Protein AF-A0A9P7VVS4-F1 (afdb_monomer_lite)

Secondary structure (DSSP, 8-state):
--HHHHHHHHHHHHHTS-TTTHHHHHHHHHHHIIIIIHHHHHHHH--TTTTT-SSTT-SSS--HHHHHHHHHHHHHHHTT-S-HHHHHHHHHHHTSHHHHHHHHHH---TT-

Radius of gyration: 18.13 Å; chains: 1; bounding box: 44×25×45 Å

Foldseek 3Di:
DPLVVLLVVLVVVLVPDPPVCNVVSVVVSVVVCVVRNVVVVVVVLPLVCLQPALESVNDPDHDPVRVVPLVVLLVCVVVVNNPDSSVVSNCSVCPDPVNVVCCVVVDDDPSD

Organism: NCBI:txid856835

Structure (mmCIF, N/CA/C/O backbone):
data_AF-A0A9P7VVS4-F1
#
_entry.id   AF-A0A9P7VVS4-F1
#
loop_
_atom_site.group_PDB
_atom_site.id
_atom_site.type_symbol
_atom_site.label_atom_id
_atom_site.label_alt_id
_atom_site.label_comp_id
_atom_site.label_asym_id
_atom_site.label_entity_id
_atom_site.label_seq_id
_atom_site.pdbx_PDB_ins_code
_atom_site.Cartn_x
_atom_site.Cartn_y
_atom_site.Cartn_z
_atom_site.occupancy
_atom_site.B_iso_or_equiv
_atom_site.auth_seq_id
_atom_site.auth_comp_id
_atom_site.auth_asym_id
_atom_site.auth_atom_id
_atom_site.pdbx_PDB_model_num
ATOM 1 N N . MET A 1 1 ? -2.047 13.246 -8.878 1.00 55.56 1 MET A N 1
ATOM 2 C CA . MET A 1 1 ? -1.936 12.261 -9.981 1.00 55.56 1 MET A CA 1
ATOM 3 C C . MET A 1 1 ? -1.991 10.861 -9.388 1.00 55.56 1 MET A C 1
ATOM 5 O O . MET A 1 1 ? -1.530 10.716 -8.263 1.00 55.56 1 MET A O 1
ATOM 9 N N . PRO A 1 2 ? -2.569 9.849 -10.055 1.00 78.50 2 PRO A N 1
ATOM 10 C CA . PRO A 1 2 ? -2.646 8.495 -9.507 1.00 78.50 2 PRO A CA 1
ATOM 11 C C . PRO A 1 2 ? -1.256 7.830 -9.504 1.00 78.50 2 PRO A C 1
ATOM 13 O O . PRO A 1 2 ? -0.875 7.142 -10.446 1.00 78.50 2 PRO A O 1
ATOM 16 N N . VAL A 1 3 ? -0.488 8.061 -8.434 1.00 81.38 3 VAL A N 1
ATOM 17 C CA . VAL A 1 3 ? 0.918 7.632 -8.268 1.00 81.38 3 VAL A CA 1
ATOM 18 C C . VAL A 1 3 ? 1.092 6.123 -8.485 1.00 81.38 3 VAL A C 1
ATOM 20 O O . VAL A 1 3 ? 2.033 5.691 -9.145 1.00 81.38 3 VAL A O 1
ATOM 23 N N . LEU A 1 4 ? 0.133 5.322 -8.014 1.00 82.69 4 LEU A N 1
ATOM 24 C CA . LEU A 1 4 ? 0.136 3.865 -8.180 1.00 82.69 4 LEU A CA 1
ATOM 25 C C . LEU A 1 4 ? -0.030 3.417 -9.638 1.00 82.69 4 LEU A C 1
ATOM 27 O O . LEU A 1 4 ? 0.567 2.424 -10.042 1.00 82.69 4 LEU A O 1
ATOM 31 N N . VAL A 1 5 ? -0.798 4.155 -10.444 1.00 86.19 5 VAL A N 1
ATOM 32 C CA . VAL A 1 5 ? -0.964 3.846 -11.874 1.00 86.19 5 VAL A CA 1
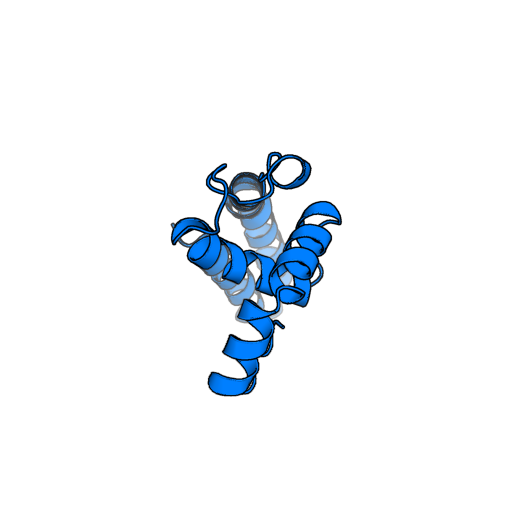ATOM 33 C C . VAL A 1 5 ? 0.349 4.087 -12.617 1.00 86.19 5 VAL A C 1
ATOM 35 O O . VAL A 1 5 ? 0.735 3.282 -13.457 1.00 86.19 5 VAL A O 1
ATOM 38 N N . ILE A 1 6 ? 1.076 5.149 -12.264 1.00 87.06 6 ILE A N 1
ATOM 39 C CA . ILE A 1 6 ? 2.401 5.431 -12.831 1.00 87.06 6 ILE A CA 1
ATOM 40 C C . ILE A 1 6 ? 3.386 4.310 -12.465 1.00 87.06 6 ILE A C 1
ATOM 42 O O . ILE A 1 6 ? 4.077 3.802 -13.346 1.00 87.06 6 ILE A O 1
ATOM 46 N N . GLY A 1 7 ? 3.394 3.864 -11.203 1.00 84.50 7 GLY A N 1
ATOM 47 C CA . GLY A 1 7 ? 4.201 2.715 -10.772 1.00 84.50 7 GLY A CA 1
ATOM 48 C C . GLY A 1 7 ? 3.863 1.421 -11.527 1.00 84.50 7 GLY A C 1
ATOM 49 O O . GLY A 1 7 ? 4.763 0.695 -11.955 1.00 84.50 7 GLY A O 1
ATOM 50 N N . LEU A 1 8 ? 2.575 1.161 -11.782 1.00 87.19 8 LEU A N 1
ATOM 51 C CA . LEU A 1 8 ? 2.143 0.013 -12.583 1.00 87.19 8 LEU A CA 1
ATOM 52 C C . LEU A 1 8 ? 2.658 0.103 -14.026 1.00 87.19 8 LEU A C 1
ATOM 54 O O . LEU A 1 8 ? 3.185 -0.878 -14.547 1.00 87.19 8 LEU A O 1
ATOM 58 N N . ILE A 1 9 ? 2.560 1.277 -14.657 1.00 88.25 9 ILE A N 1
ATOM 59 C CA . ILE A 1 9 ? 3.087 1.502 -16.010 1.00 88.25 9 ILE A CA 1
ATOM 60 C C . ILE A 1 9 ? 4.602 1.255 -16.036 1.00 88.25 9 ILE A C 1
ATOM 62 O O . ILE A 1 9 ? 5.095 0.557 -16.922 1.00 88.25 9 ILE A O 1
ATOM 66 N N . PHE A 1 10 ? 5.341 1.757 -15.043 1.00 88.50 10 PHE A N 1
ATOM 67 C CA . PHE A 1 10 ? 6.790 1.554 -14.945 1.00 88.50 10 PHE A CA 1
ATOM 68 C C . PHE A 1 10 ? 7.178 0.085 -14.758 1.00 88.50 10 PHE A C 1
ATOM 70 O O . PHE A 1 10 ? 8.220 -0.331 -15.257 1.00 88.50 10 PHE A O 1
ATOM 77 N N . SER A 1 11 ? 6.327 -0.716 -14.117 1.00 86.81 11 SER A N 1
ATOM 78 C CA . SER A 1 11 ? 6.504 -2.169 -14.015 1.00 86.81 11 SER A CA 1
ATOM 79 C C . SER A 1 11 ? 6.129 -2.909 -15.306 1.00 86.81 11 SER A C 1
ATOM 81 O O . SER A 1 11 ? 6.754 -3.913 -15.654 1.00 86.81 11 SER A O 1
ATOM 83 N N . PHE A 1 12 ? 5.132 -2.413 -16.040 1.00 90.69 12 PHE A N 1
ATOM 84 C CA . PHE A 1 12 ? 4.612 -3.042 -17.255 1.00 90.69 12 PHE A CA 1
ATOM 85 C C . PHE A 1 12 ? 5.553 -2.889 -18.461 1.00 90.69 12 PHE A C 1
ATOM 87 O O . PHE A 1 12 ? 5.725 -3.832 -19.238 1.00 90.69 12 PHE A O 1
ATOM 94 N N . VAL A 1 13 ? 6.206 -1.734 -18.624 1.00 88.88 13 VAL A N 1
ATOM 95 C CA . VAL A 1 13 ? 7.079 -1.465 -19.787 1.00 88.88 13 VAL A CA 1
ATOM 96 C C . VAL A 1 13 ? 8.287 -2.424 -19.871 1.00 88.88 13 VAL A C 1
ATOM 98 O O . VAL A 1 13 ? 8.505 -3.009 -20.938 1.00 88.88 13 VAL A O 1
ATOM 101 N N . PRO A 1 14 ? 9.048 -2.690 -18.787 1.00 87.12 14 PRO A N 1
ATOM 102 C CA . PRO A 1 14 ? 10.143 -3.659 -18.818 1.00 87.12 14 PRO A CA 1
ATOM 103 C C . PRO A 1 14 ? 9.684 -5.092 -19.117 1.00 87.12 14 PRO A C 1
ATOM 105 O O . PRO A 1 14 ? 10.403 -5.823 -19.794 1.00 87.12 14 PRO A O 1
ATOM 108 N N . GLN A 1 15 ? 8.497 -5.504 -18.654 1.00 88.81 15 GLN A N 1
ATOM 109 C CA . GLN A 1 15 ? 7.972 -6.858 -18.891 1.00 88.81 15 GLN A CA 1
ATOM 110 C C . GLN A 1 15 ? 7.660 -7.111 -20.374 1.00 88.81 15 GLN A C 1
ATOM 112 O O . GLN A 1 15 ? 7.951 -8.191 -20.894 1.00 88.81 15 GLN A O 1
ATOM 117 N N . ASN A 1 16 ? 7.156 -6.092 -21.074 1.00 90.69 16 ASN A N 1
ATOM 118 C CA . ASN A 1 16 ? 6.820 -6.155 -22.501 1.00 90.69 16 ASN A CA 1
ATOM 119 C C . ASN A 1 16 ? 8.005 -5.843 -23.432 1.00 90.69 16 ASN A C 1
ATOM 121 O O . ASN A 1 16 ? 7.863 -5.870 -24.652 1.00 90.69 16 ASN A O 1
ATOM 125 N N . SER A 1 17 ? 9.188 -5.560 -22.882 1.00 89.94 17 SER A N 1
ATOM 126 C CA . SER A 1 17 ? 10.390 -5.297 -23.679 1.00 89.94 17 SER A CA 1
ATOM 127 C C . SER A 1 17 ? 11.016 -6.600 -24.211 1.00 89.94 17 SER A C 1
ATOM 129 O O . SER A 1 17 ? 10.906 -7.639 -23.549 1.00 89.94 17 SER A O 1
ATOM 131 N N . PRO A 1 18 ? 11.724 -6.586 -25.357 1.00 92.00 18 PRO A N 1
ATOM 132 C CA . PRO A 1 18 ? 12.482 -7.742 -25.844 1.00 92.00 18 PRO A CA 1
ATOM 133 C C . PRO A 1 18 ? 13.553 -8.189 -24.843 1.00 92.00 18 PRO A C 1
ATOM 135 O O . PRO A 1 18 ? 14.195 -7.338 -24.229 1.00 92.00 18 PRO A O 1
ATOM 138 N N . TRP A 1 19 ? 13.791 -9.504 -24.716 1.00 92.56 19 TRP A N 1
ATOM 139 C CA . TRP A 1 19 ? 14.713 -10.127 -23.739 1.00 92.56 19 TRP A CA 1
ATOM 140 C C . TRP A 1 19 ? 16.029 -9.358 -23.528 1.00 92.56 19 TRP A C 1
ATOM 142 O O . TRP A 1 19 ? 16.461 -9.180 -22.393 1.00 92.56 19 TRP A O 1
ATOM 152 N N . PHE A 1 20 ? 16.644 -8.878 -24.612 1.00 91.56 20 PHE A N 1
ATOM 153 C CA . PHE A 1 20 ? 17.965 -8.250 -24.589 1.00 91.56 20 PHE A CA 1
ATOM 154 C C . PHE A 1 20 ? 17.930 -6.792 -24.102 1.00 91.56 20 PHE A C 1
ATOM 156 O O . PHE A 1 20 ? 18.894 -6.332 -23.499 1.00 91.56 20 PHE A O 1
ATOM 163 N N . LEU A 1 21 ? 16.807 -6.083 -24.282 1.00 91.94 21 LEU A N 1
ATOM 164 C CA . LEU A 1 21 ? 16.588 -4.735 -23.735 1.00 91.94 21 LEU A CA 1
ATOM 165 C C . LEU A 1 21 ? 16.006 -4.748 -22.317 1.00 91.94 21 LEU A C 1
ATOM 167 O O . LEU A 1 21 ? 16.138 -3.754 -21.600 1.00 91.94 21 LEU A O 1
ATOM 171 N N . ARG A 1 22 ? 15.367 -5.848 -21.894 1.00 90.38 22 ARG A N 1
ATOM 172 C CA . ARG A 1 22 ? 14.748 -5.978 -20.561 1.00 90.38 22 ARG A CA 1
ATOM 173 C C . ARG A 1 22 ? 15.636 -5.512 -19.402 1.00 90.38 22 ARG A C 1
ATOM 175 O O . ARG A 1 22 ? 15.122 -4.745 -18.589 1.00 90.38 22 ARG A O 1
ATOM 182 N N . PRO A 1 23 ? 16.919 -5.915 -19.272 1.00 90.50 23 PRO A N 1
ATOM 183 C CA . PRO A 1 23 ? 17.732 -5.495 -18.128 1.00 90.50 23 PRO A CA 1
ATOM 184 C C . PRO A 1 23 ? 17.977 -3.980 -18.106 1.00 90.50 23 PRO A C 1
ATOM 186 O O . PRO A 1 23 ? 17.903 -3.367 -17.042 1.00 90.50 23 PRO A O 1
ATOM 189 N N . PHE A 1 24 ? 18.187 -3.362 -19.272 1.00 92.31 24 PHE A N 1
ATOM 190 C CA . PHE A 1 24 ? 18.378 -1.916 -19.389 1.00 92.31 24 PHE A CA 1
ATOM 191 C C . PHE A 1 24 ? 17.095 -1.143 -19.055 1.00 92.31 24 PHE A C 1
ATOM 193 O O . PHE A 1 24 ? 17.114 -0.220 -18.240 1.00 92.31 24 PHE A O 1
ATOM 200 N N . MET A 1 25 ? 15.957 -1.570 -19.614 1.00 90.38 25 MET A N 1
ATOM 201 C CA . MET A 1 25 ? 14.653 -0.971 -19.319 1.00 90.38 25 ME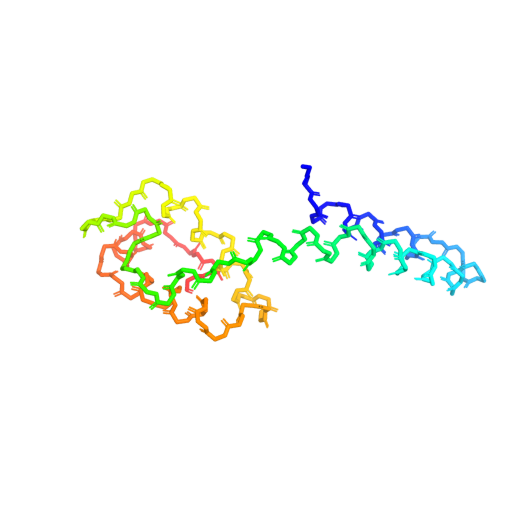T A CA 1
ATOM 202 C C . MET A 1 25 ? 14.303 -1.106 -17.835 1.00 90.38 25 MET A C 1
ATOM 204 O O . MET A 1 25 ? 13.910 -0.132 -17.201 1.00 90.38 25 MET A O 1
ATOM 208 N N . ARG A 1 26 ? 14.520 -2.283 -17.238 1.00 90.81 26 ARG A N 1
ATOM 209 C CA . ARG A 1 26 ? 14.283 -2.507 -15.806 1.00 90.81 26 ARG A CA 1
ATOM 210 C C . ARG A 1 26 ? 15.120 -1.574 -14.931 1.00 90.81 26 ARG A C 1
ATOM 212 O O . ARG A 1 26 ? 14.613 -1.072 -13.933 1.00 90.81 26 ARG A O 1
ATOM 219 N N . PHE A 1 27 ? 16.371 -1.315 -15.311 1.00 91.94 27 PHE A N 1
ATOM 220 C CA . PHE A 1 27 ? 17.221 -0.363 -14.601 1.00 91.94 27 PHE A CA 1
ATOM 221 C C . PHE A 1 27 ? 16.678 1.069 -14.700 1.00 91.94 27 PHE A C 1
ATOM 223 O O . PHE A 1 27 ? 16.486 1.721 -13.676 1.00 91.94 27 PHE A O 1
ATOM 230 N N . MET A 1 28 ? 16.373 1.540 -15.911 1.00 92.25 28 MET A N 1
ATOM 231 C CA . MET A 1 28 ? 15.869 2.898 -16.144 1.00 92.25 28 MET A CA 1
ATOM 232 C C . MET A 1 28 ? 14.537 3.167 -15.438 1.00 92.25 28 MET A C 1
ATOM 234 O O . MET A 1 28 ? 14.413 4.144 -14.698 1.00 92.25 28 MET A O 1
ATOM 238 N N . PHE A 1 29 ? 13.551 2.287 -15.623 1.00 90.62 29 PHE A N 1
ATOM 239 C CA . PHE A 1 29 ? 12.237 2.436 -14.999 1.00 90.62 29 PHE A CA 1
ATOM 240 C C . PHE A 1 29 ? 12.301 2.268 -13.478 1.00 90.62 29 PHE A C 1
ATOM 242 O O . PHE A 1 29 ? 11.625 3.009 -12.771 1.00 90.62 29 PHE A O 1
ATOM 249 N N . GLY A 1 30 ? 13.192 1.412 -12.963 1.00 88.69 30 GLY A N 1
ATOM 250 C CA . GLY A 1 30 ? 13.449 1.320 -11.524 1.00 88.69 30 GLY A CA 1
ATOM 251 C C . GLY A 1 30 ? 14.029 2.609 -10.923 1.00 88.69 30 GLY A C 1
ATOM 252 O O . GLY A 1 30 ? 13.716 2.955 -9.788 1.00 88.69 30 GLY A O 1
ATOM 253 N N . GLN A 1 31 ? 14.843 3.368 -11.667 1.00 90.62 31 GLN A N 1
ATOM 254 C CA . GLN A 1 31 ? 15.333 4.680 -11.212 1.00 90.62 31 GLN A CA 1
ATOM 255 C C . GLN A 1 31 ? 14.233 5.749 -11.230 1.00 90.62 31 GLN A C 1
ATOM 257 O O . GLN A 1 31 ? 14.171 6.586 -10.328 1.00 90.62 31 GLN A O 1
ATOM 262 N N . LEU A 1 32 ? 13.359 5.727 -12.240 1.00 88.50 32 LEU A N 1
ATOM 263 C CA . LEU A 1 32 ? 12.211 6.635 -12.318 1.00 88.50 32 LEU A CA 1
ATOM 264 C C . LEU A 1 32 ? 11.207 6.369 -11.196 1.00 88.50 32 LEU A C 1
ATOM 266 O O . LEU A 1 32 ? 10.721 7.311 -10.573 1.00 88.50 32 LEU A O 1
ATOM 270 N N . GLU A 1 33 ? 10.949 5.100 -10.891 1.00 87.50 33 GLU A N 1
ATOM 271 C CA . GLU A 1 33 ? 10.107 4.692 -9.769 1.00 87.50 33 GLU A CA 1
ATOM 272 C C . GLU A 1 33 ? 10.638 5.253 -8.440 1.00 87.50 33 GLU A C 1
ATOM 274 O O . GLU A 1 33 ? 9.905 5.946 -7.734 1.00 87.50 33 GLU A O 1
ATOM 279 N N . LYS A 1 34 ? 11.939 5.092 -8.165 1.00 87.25 34 LYS A N 1
ATOM 280 C CA . LYS A 1 34 ? 12.593 5.641 -6.962 1.00 87.25 34 LYS A CA 1
ATOM 281 C C . LYS A 1 34 ? 12.531 7.162 -6.849 1.00 87.25 34 LYS A C 1
ATOM 283 O O . LYS A 1 34 ? 12.487 7.704 -5.751 1.00 87.25 34 LYS A O 1
ATOM 288 N N . ARG A 1 35 ? 12.567 7.880 -7.973 1.00 87.25 35 ARG A N 1
ATOM 289 C CA . ARG A 1 35 ? 12.599 9.353 -7.978 1.00 87.25 35 ARG A CA 1
ATOM 290 C C . ARG A 1 35 ? 11.223 10.003 -7.989 1.00 87.25 35 ARG A C 1
ATOM 292 O O . ARG A 1 35 ? 11.107 11.143 -7.555 1.00 87.25 35 ARG A O 1
ATOM 299 N N . ILE A 1 36 ? 10.212 9.320 -8.519 1.00 85.31 36 ILE A N 1
ATOM 300 C CA . ILE A 1 36 ? 8.886 9.902 -8.759 1.00 85.31 36 ILE A CA 1
ATOM 301 C C . ILE A 1 36 ? 7.833 9.224 -7.885 1.00 85.31 36 ILE A C 1
ATOM 303 O O . ILE A 1 36 ? 7.064 9.899 -7.207 1.00 85.31 36 ILE A O 1
ATOM 307 N N . VAL A 1 37 ? 7.795 7.892 -7.893 1.00 84.88 37 VAL A N 1
ATOM 308 C CA . VAL A 1 37 ? 6.724 7.109 -7.267 1.00 84.88 37 VAL A CA 1
ATOM 309 C C . VAL A 1 37 ? 6.969 6.976 -5.769 1.00 84.88 37 VAL A C 1
ATOM 311 O O . VAL A 1 37 ? 6.098 7.341 -4.985 1.00 84.88 37 VAL A O 1
ATOM 314 N N . GLU A 1 38 ? 8.157 6.523 -5.362 1.00 83.50 38 GLU A N 1
ATOM 315 C CA . GLU A 1 38 ? 8.507 6.333 -3.948 1.00 83.50 38 GLU A CA 1
ATOM 316 C C . GLU A 1 38 ? 8.328 7.592 -3.074 1.00 83.50 38 GLU A C 1
ATOM 318 O O . GLU A 1 38 ? 7.685 7.477 -2.028 1.00 83.50 38 GLU A O 1
ATOM 323 N N . PRO A 1 39 ? 8.815 8.797 -3.447 1.00 84.56 39 PRO A N 1
ATOM 324 C CA . PRO A 1 39 ? 8.691 9.970 -2.581 1.00 84.56 39 PRO A CA 1
ATOM 325 C C . PRO A 1 39 ? 7.250 10.470 -2.461 1.00 84.56 39 PRO A C 1
ATOM 327 O O . PRO A 1 39 ? 6.822 10.847 -1.371 1.00 84.56 39 PRO A O 1
ATOM 330 N N . GLU A 1 40 ? 6.478 10.457 -3.548 1.00 83.00 40 GLU A N 1
ATOM 331 C CA . GLU A 1 40 ? 5.066 10.847 -3.501 1.00 83.00 40 GLU A CA 1
ATOM 332 C C . GLU A 1 40 ? 4.243 9.825 -2.715 1.00 83.00 40 GLU A C 1
ATOM 334 O O . GLU A 1 40 ? 3.411 10.185 -1.882 1.00 83.00 40 GLU A O 1
ATOM 339 N N . PHE A 1 41 ? 4.531 8.537 -2.898 1.00 79.75 41 PHE A N 1
ATOM 340 C CA . PHE A 1 41 ? 3.903 7.480 -2.120 1.00 79.75 41 PHE A CA 1
ATOM 341 C C . PHE A 1 41 ? 4.225 7.612 -0.626 1.00 79.75 41 PHE A C 1
ATOM 343 O O . PHE A 1 41 ? 3.318 7.541 0.202 1.00 79.75 41 PHE A O 1
ATOM 350 N N . ALA A 1 42 ? 5.480 7.899 -0.271 1.00 79.19 42 ALA A N 1
ATOM 351 C CA . ALA A 1 42 ? 5.887 8.142 1.108 1.00 79.19 42 ALA A CA 1
ATOM 352 C C . ALA A 1 42 ? 5.134 9.326 1.737 1.00 79.19 42 ALA A C 1
ATOM 354 O O . ALA A 1 42 ? 4.605 9.173 2.837 1.00 79.19 42 ALA A O 1
ATOM 355 N N . LYS A 1 43 ? 4.991 10.455 1.024 1.00 79.56 43 LYS A N 1
ATOM 356 C CA . LYS A 1 43 ? 4.210 11.621 1.486 1.00 79.56 43 LYS A CA 1
ATOM 357 C C . LYS A 1 43 ? 2.749 11.273 1.752 1.00 79.56 43 LYS A C 1
ATOM 359 O O . LYS A 1 43 ? 2.192 11.653 2.777 1.00 79.56 43 LYS A O 1
ATOM 364 N N . HIS A 1 44 ? 2.113 10.525 0.851 1.00 75.00 44 HIS A N 1
ATOM 365 C CA . HIS A 1 44 ? 0.717 10.114 1.030 1.00 75.00 44 HIS A CA 1
ATOM 366 C C . HIS A 1 44 ? 0.536 9.101 2.170 1.00 75.00 44 HIS A C 1
ATOM 368 O O . HIS A 1 44 ? -0.519 9.057 2.803 1.00 75.00 44 HIS A O 1
ATOM 374 N N . LEU A 1 45 ? 1.570 8.308 2.461 1.00 71.19 45 LEU A N 1
ATOM 375 C CA . LEU A 1 45 ? 1.608 7.375 3.584 1.00 71.19 45 LEU A CA 1
ATOM 376 C C . LEU A 1 45 ? 2.035 8.013 4.906 1.00 71.19 45 LEU A C 1
ATOM 378 O O . LEU A 1 45 ? 1.969 7.343 5.949 1.00 71.19 45 LEU A O 1
ATOM 382 N N . GLU A 1 46 ? 2.477 9.265 4.892 1.00 69.69 46 GLU A N 1
ATOM 383 C CA . GLU A 1 46 ? 2.926 9.996 6.066 1.00 69.69 46 GLU A CA 1
ATOM 384 C C . GLU A 1 46 ? 1.725 10.466 6.899 1.00 69.69 46 GLU A C 1
ATOM 386 O O . GLU A 1 46 ? 1.340 11.628 6.968 1.00 69.69 46 GLU A O 1
ATOM 391 N N . LEU A 1 47 ? 1.096 9.502 7.564 1.00 64.94 47 LEU A N 1
ATOM 392 C CA . LEU A 1 47 ? -0.021 9.712 8.476 1.00 64.94 47 LEU A CA 1
ATOM 393 C C . LEU A 1 47 ? 0.474 9.626 9.925 1.00 64.94 47 LEU A C 1
ATOM 395 O O . LEU A 1 47 ? -0.034 8.840 10.726 1.00 64.94 47 LEU A O 1
ATOM 399 N N . GLN A 1 48 ? 1.491 10.428 10.265 1.00 59.97 48 GLN A N 1
ATOM 400 C CA . GLN A 1 48 ? 2.137 10.429 11.591 1.00 59.97 48 GLN A CA 1
ATOM 401 C C . GLN A 1 48 ? 1.157 10.688 12.754 1.00 59.97 48 GLN A C 1
ATOM 403 O O . GLN A 1 48 ? 1.436 10.354 13.905 1.00 59.97 48 GLN A O 1
ATOM 408 N N . HIS A 1 49 ? -0.013 11.261 12.466 1.00 62.75 49 HIS A N 1
ATOM 409 C CA . HIS A 1 49 ? -1.041 11.565 13.456 1.00 62.75 49 HIS A CA 1
ATOM 410 C C . HIS A 1 49 ? -1.895 10.353 13.860 1.00 62.75 49 HIS A C 1
ATOM 412 O O . HIS A 1 49 ? -2.482 10.394 14.937 1.00 62.75 49 HIS A O 1
ATOM 418 N N . LEU A 1 50 ? -1.938 9.258 13.085 1.00 61.75 50 LEU A N 1
ATOM 419 C CA . LEU A 1 50 ? -2.835 8.114 13.349 1.00 61.75 50 LEU A CA 1
ATOM 420 C C . LEU A 1 50 ? -2.653 7.480 14.734 1.00 61.75 50 LEU A C 1
ATOM 422 O O . LEU A 1 50 ? -3.622 7.009 15.322 1.00 61.75 50 LEU A O 1
ATOM 426 N N . SER A 1 51 ? -1.439 7.500 15.289 1.00 57.59 51 SER A N 1
ATOM 427 C CA . SER A 1 51 ? -1.176 6.958 16.628 1.00 57.59 51 SER A CA 1
ATOM 428 C C . SER A 1 51 ? -1.814 7.785 17.754 1.00 57.59 51 SER A C 1
ATOM 430 O O . SER A 1 51 ? -2.004 7.269 18.851 1.00 57.59 51 SER A O 1
ATOM 432 N N . LYS A 1 52 ? -2.118 9.069 17.511 1.00 57.66 52 LYS A N 1
ATOM 433 C CA . LYS A 1 52 ? -2.571 10.028 18.535 1.00 57.66 52 LYS A CA 1
ATOM 434 C C . LYS A 1 52 ? -4.076 10.303 18.506 1.00 57.66 52 LYS A C 1
ATOM 436 O O . LYS A 1 52 ? -4.602 10.826 19.483 1.00 57.66 52 LYS A O 1
ATOM 441 N N . VAL A 1 53 ? -4.777 9.967 17.421 1.00 61.94 53 VAL A N 1
ATOM 442 C CA . VAL A 1 53 ? -6.195 10.321 17.232 1.00 61.94 53 VAL A CA 1
ATOM 443 C C . VAL A 1 53 ? -7.102 9.091 17.164 1.00 61.94 53 VAL A C 1
ATOM 445 O O . VAL A 1 53 ? -6.789 8.105 16.506 1.00 61.94 53 VAL A O 1
ATOM 448 N N . LYS A 1 54 ? -8.270 9.164 17.823 1.00 59.12 54 LYS A N 1
ATOM 449 C CA . LYS A 1 54 ? -9.319 8.120 17.768 1.00 59.12 54 LYS A CA 1
ATOM 450 C C . LYS A 1 54 ? -10.039 8.060 16.410 1.00 59.12 54 LYS A C 1
ATOM 452 O O . LYS A 1 54 ? -10.518 6.993 16.020 1.00 59.12 54 LYS A O 1
ATOM 457 N N . CYS A 1 55 ? -10.098 9.193 15.712 1.00 59.59 55 CYS A N 1
ATOM 458 C CA . CYS A 1 55 ? -10.665 9.374 14.376 1.00 59.59 55 CYS A CA 1
ATOM 459 C C . CYS A 1 55 ? -9.734 10.309 13.592 1.00 59.59 55 CYS A C 1
ATOM 461 O O . CYS A 1 55 ? -9.215 11.271 14.154 1.00 59.59 55 CYS A O 1
ATOM 463 N N . ILE A 1 56 ? -9.533 10.058 12.305 1.00 60.50 56 ILE A N 1
ATOM 464 C CA . ILE A 1 56 ? -8.658 10.815 11.406 1.00 60.50 56 ILE A CA 1
ATOM 465 C C . ILE A 1 56 ? -9.091 12.285 11.296 1.00 60.50 56 ILE A C 1
ATOM 467 O O . ILE A 1 56 ? -8.248 13.149 11.074 1.00 60.50 56 ILE A O 1
ATOM 471 N N . ALA A 1 57 ? -10.374 12.591 11.506 1.00 61.00 57 ALA A N 1
ATOM 472 C CA . ALA A 1 57 ? -10.876 13.967 11.576 1.00 61.00 57 ALA A CA 1
ATOM 473 C C . ALA A 1 57 ? -10.758 14.631 12.964 1.00 61.00 57 ALA A C 1
ATOM 475 O O . ALA A 1 57 ?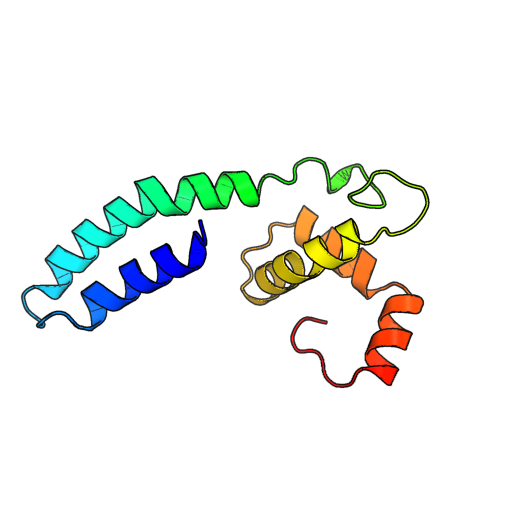 -11.199 15.762 13.135 1.00 61.00 57 ALA A O 1
ATOM 476 N N . GLY A 1 58 ? -10.206 13.950 13.975 1.00 56.97 58 GLY A N 1
ATOM 477 C CA . GLY A 1 58 ? -10.002 14.515 15.317 1.00 56.97 58 GLY A CA 1
ATOM 478 C C . GLY A 1 58 ? -11.265 14.695 16.170 1.00 56.97 58 GLY A C 1
ATOM 479 O O . GLY A 1 58 ? -11.163 15.163 17.300 1.00 56.97 58 GLY A O 1
ATOM 480 N N . GLY A 1 59 ? -12.442 14.309 15.668 1.00 60.91 59 GLY A N 1
ATOM 481 C CA . GLY A 1 59 ? -13.717 14.382 16.390 1.00 60.91 59 GLY A CA 1
ATOM 482 C C . GLY A 1 59 ? -14.010 13.182 17.305 1.00 60.91 59 GLY A C 1
ATOM 483 O O . GLY A 1 59 ? -13.303 12.174 17.304 1.00 60.91 59 GLY A O 1
ATOM 484 N N . ILE A 1 60 ? -15.106 13.286 18.069 1.00 63.12 60 ILE A N 1
ATOM 485 C CA . ILE A 1 60 ? -15.602 12.242 18.993 1.00 63.12 60 ILE A CA 1
ATOM 486 C C . ILE A 1 60 ? -16.141 11.014 18.231 1.00 63.12 60 ILE A C 1
ATOM 488 O O . ILE A 1 60 ? -16.078 9.895 18.740 1.00 63.12 60 ILE A O 1
ATOM 492 N N . GLY A 1 61 ? -16.635 11.206 17.003 1.00 66.12 61 GLY A N 1
ATOM 493 C CA . GLY A 1 61 ? -17.189 10.154 16.148 1.00 66.12 61 GLY A CA 1
ATOM 494 C C . GLY A 1 61 ? -16.461 10.010 14.804 1.00 66.12 61 GLY A C 1
ATOM 495 O O . GLY A 1 61 ? -15.706 10.907 14.422 1.00 66.12 61 GLY A O 1
ATOM 496 N N . PRO A 1 62 ? -16.660 8.883 14.093 1.00 68.31 62 PRO A N 1
ATOM 497 C CA . PRO A 1 62 ? -16.153 8.704 12.737 1.00 68.31 62 PRO A CA 1
ATOM 498 C C . PRO A 1 62 ? -16.842 9.674 11.773 1.00 68.31 62 PRO A C 1
ATOM 500 O O . PRO A 1 62 ? -18.053 9.874 11.831 1.00 68.31 62 PRO A O 1
ATOM 503 N N . THR A 1 63 ? -16.062 10.249 10.869 1.00 73.69 63 THR A N 1
ATOM 504 C CA . THR A 1 63 ? -16.531 11.163 9.821 1.00 73.69 63 THR A CA 1
ATOM 505 C C . THR A 1 63 ? -16.442 10.509 8.445 1.00 73.69 63 THR A C 1
ATOM 507 O O . THR A 1 63 ? -15.773 9.493 8.270 1.00 73.69 63 THR A O 1
ATOM 510 N N . SER A 1 64 ? -17.068 11.108 7.430 1.00 73.00 64 SER A N 1
ATOM 511 C CA . SER A 1 64 ? -16.931 10.671 6.029 1.00 73.00 64 SER A CA 1
ATOM 512 C C . SER A 1 64 ? -15.467 10.582 5.574 1.00 73.00 64 SER A C 1
ATOM 514 O O . SER A 1 64 ? -15.105 9.684 4.816 1.00 73.00 64 SER A O 1
ATOM 516 N N . ALA A 1 65 ? -14.599 11.452 6.097 1.00 74.62 65 ALA A N 1
ATOM 517 C CA . ALA A 1 65 ? -13.167 11.420 5.820 1.00 74.62 65 ALA A CA 1
ATOM 518 C C . ALA A 1 65 ? -12.473 10.155 6.360 1.00 74.62 65 ALA A C 1
ATOM 520 O O . ALA A 1 65 ? -11.514 9.686 5.747 1.00 74.62 65 ALA A O 1
ATOM 521 N N . ASP A 1 66 ? -12.952 9.584 7.470 1.00 75.06 66 ASP A N 1
ATOM 522 C CA . ASP A 1 66 ? -12.440 8.317 8.005 1.00 75.06 66 ASP A CA 1
ATOM 523 C C . ASP A 1 66 ? -12.752 7.149 7.064 1.00 75.06 66 ASP A C 1
ATOM 525 O O . ASP A 1 66 ? -11.885 6.319 6.802 1.00 75.06 66 ASP A O 1
ATOM 529 N N . PHE A 1 67 ? -13.959 7.124 6.492 1.00 75.75 67 PHE A N 1
ATOM 530 C CA . PHE A 1 67 ? -14.382 6.079 5.555 1.00 75.75 67 PHE A CA 1
ATOM 531 C C . PHE A 1 67 ? -13.639 6.138 4.212 1.00 75.75 67 PHE A C 1
ATOM 533 O O . PHE A 1 67 ? -13.313 5.103 3.642 1.00 75.75 67 PHE A O 1
ATOM 540 N N . ILE A 1 68 ? -13.304 7.333 3.716 1.00 77.25 68 ILE A N 1
ATOM 541 C CA . ILE A 1 68 ? -12.501 7.467 2.487 1.00 77.25 68 ILE A CA 1
ATOM 542 C C . ILE A 1 68 ? -11.048 7.030 2.732 1.00 77.25 68 ILE A C 1
ATOM 544 O O . ILE A 1 68 ? -10.402 6.475 1.844 1.00 77.25 68 ILE A O 1
ATOM 548 N N . LYS A 1 69 ? -10.520 7.266 3.938 1.00 75.75 69 LYS A N 1
ATOM 549 C CA . LYS A 1 69 ? -9.125 6.958 4.278 1.00 75.75 69 LYS A CA 1
ATOM 550 C C . LYS A 1 69 ? -8.899 5.524 4.758 1.00 75.75 69 LYS A C 1
ATOM 552 O O . LYS A 1 69 ? -7.778 5.041 4.621 1.00 75.75 69 LYS A O 1
ATOM 557 N N . ILE A 1 70 ? -9.908 4.840 5.303 1.00 82.44 70 ILE A N 1
ATOM 558 C CA . ILE A 1 70 ? -9.747 3.459 5.784 1.00 82.44 70 ILE A CA 1
ATOM 559 C C . ILE A 1 70 ? -9.499 2.481 4.632 1.00 82.44 70 ILE A C 1
ATOM 561 O O . ILE A 1 70 ? -8.596 1.661 4.734 1.00 82.44 70 ILE A O 1
ATOM 565 N N . PHE A 1 71 ? -10.201 2.635 3.508 1.00 83.19 71 PHE A N 1
ATOM 566 C CA . PHE A 1 71 ? -10.082 1.739 2.355 1.00 83.19 71 PHE A CA 1
ATOM 567 C C . PHE A 1 71 ? -8.636 1.573 1.837 1.00 83.19 71 PHE A C 1
ATOM 569 O O . PHE A 1 71 ? -8.139 0.447 1.775 1.00 83.19 71 PHE A O 1
ATOM 576 N N . PRO A 1 72 ? -7.887 2.652 1.521 1.00 82.50 72 PRO A N 1
ATOM 577 C CA . PRO A 1 72 ? -6.496 2.498 1.104 1.00 82.50 72 PRO A CA 1
ATOM 578 C C . PRO A 1 72 ? -5.599 1.938 2.220 1.00 82.50 72 PRO A C 1
ATOM 580 O O . PRO A 1 72 ? -4.639 1.237 1.917 1.00 82.50 72 PRO A O 1
ATOM 583 N N . LEU A 1 73 ? -5.893 2.198 3.501 1.00 84.75 73 LEU A N 1
ATOM 584 C CA . LEU A 1 73 ? -5.139 1.615 4.619 1.00 84.75 73 LEU A CA 1
ATOM 585 C C . LEU A 1 73 ? -5.347 0.102 4.731 1.00 84.75 73 LEU A C 1
ATOM 587 O O . LEU A 1 73 ? -4.376 -0.622 4.934 1.00 84.75 73 LEU A O 1
ATOM 591 N N . GLU A 1 74 ? -6.577 -0.374 4.557 1.00 86.56 74 GLU A N 1
ATOM 592 C CA . GLU A 1 74 ? -6.907 -1.801 4.522 1.00 86.56 74 GLU A CA 1
ATOM 593 C C . GLU A 1 74 ? -6.194 -2.507 3.361 1.00 86.56 74 GLU A C 1
ATOM 595 O O . GLU A 1 74 ? -5.569 -3.550 3.560 1.00 86.56 74 GLU A O 1
ATOM 600 N N . GLY A 1 75 ? -6.162 -1.883 2.178 1.00 86.12 75 GLY A N 1
ATOM 601 C CA . GLY A 1 75 ? -5.384 -2.380 1.041 1.00 86.12 75 GLY A CA 1
ATOM 602 C C . GLY A 1 75 ? -3.887 -2.512 1.351 1.00 86.12 75 GLY A C 1
ATOM 603 O O . GLY A 1 75 ? -3.277 -3.531 1.034 1.00 86.12 75 GLY A O 1
ATOM 604 N N . LEU A 1 76 ? -3.293 -1.525 2.033 1.00 84.38 76 LEU A N 1
ATOM 605 C CA . LEU A 1 76 ? -1.882 -1.562 2.451 1.00 84.38 76 LEU A CA 1
ATOM 606 C C . LEU A 1 76 ? -1.598 -2.646 3.499 1.00 84.38 76 LEU A C 1
ATOM 608 O O . LEU A 1 76 ? -0.513 -3.231 3.500 1.00 84.38 76 LEU A O 1
ATOM 612 N N . VAL A 1 77 ? -2.549 -2.915 4.400 1.00 86.62 77 VAL A N 1
ATOM 613 C CA . VAL A 1 77 ? -2.455 -4.029 5.357 1.00 86.62 77 VAL A CA 1
ATOM 614 C C . VAL A 1 77 ? -2.487 -5.358 4.610 1.00 86.62 77 VAL A C 1
ATOM 616 O O . VAL A 1 77 ? -1.645 -6.217 4.872 1.00 86.62 77 VAL A O 1
ATOM 619 N N . HIS A 1 78 ? -3.379 -5.496 3.628 1.00 85.88 78 HIS A N 1
ATOM 620 C CA . HIS A 1 78 ? -3.513 -6.707 2.822 1.00 85.88 78 HIS A CA 1
ATOM 621 C C . HIS A 1 78 ? -2.225 -7.045 2.051 1.00 85.88 78 HIS A C 1
ATOM 623 O O . HIS A 1 78 ? -1.768 -8.187 2.078 1.00 85.88 78 HIS A O 1
ATOM 629 N N . ILE A 1 79 ? -1.564 -6.047 1.449 1.00 83.31 79 ILE A N 1
ATOM 630 C CA . ILE A 1 79 ? -0.265 -6.235 0.770 1.00 83.31 79 ILE A CA 1
ATOM 631 C C . ILE A 1 79 ? 0.948 -6.189 1.720 1.00 83.31 79 ILE A C 1
ATOM 633 O O . ILE A 1 79 ? 2.088 -6.183 1.260 1.00 83.31 79 ILE A O 1
ATOM 637 N N . LYS A 1 80 ? 0.725 -6.162 3.043 1.00 81.75 80 LYS A N 1
ATOM 638 C CA . LYS A 1 80 ? 1.756 -6.167 4.101 1.00 81.75 80 LYS A CA 1
ATOM 639 C C . LYS A 1 80 ? 2.758 -5.004 4.042 1.00 81.75 80 LYS A C 1
ATOM 641 O O . LYS A 1 80 ? 3.880 -5.125 4.528 1.00 81.75 80 LYS A O 1
ATOM 646 N N . THR A 1 81 ? 2.354 -3.859 3.496 1.00 81.06 81 THR A N 1
ATOM 647 C CA . THR A 1 81 ? 3.166 -2.627 3.460 1.00 81.06 81 THR A CA 1
ATOM 648 C C . THR A 1 81 ? 2.711 -1.585 4.487 1.00 81.06 81 THR A C 1
ATOM 650 O O . THR A 1 81 ? 3.412 -0.602 4.743 1.00 81.06 81 THR A O 1
ATOM 653 N N . ALA A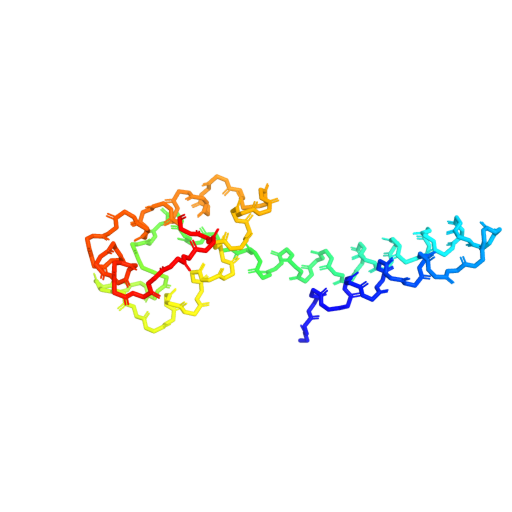 1 82 ? 1.561 -1.795 5.136 1.00 75.31 82 ALA A N 1
ATOM 654 C CA . ALA A 1 82 ? 1.123 -0.984 6.264 1.00 75.31 82 ALA A CA 1
ATOM 655 C C . ALA A 1 82 ? 1.995 -1.262 7.500 1.00 75.31 82 ALA A C 1
ATOM 657 O O . ALA A 1 82 ? 1.839 -2.275 8.177 1.00 75.31 82 ALA A O 1
ATOM 658 N N . GLY A 1 83 ? 2.907 -0.340 7.823 1.00 80.38 83 GLY A N 1
ATOM 659 C CA . GLY A 1 83 ? 3.664 -0.384 9.080 1.00 80.38 83 GLY A CA 1
ATOM 660 C C . GLY A 1 83 ? 2.766 -0.490 10.329 1.00 80.38 83 GLY A C 1
ATOM 661 O O . GLY A 1 83 ? 1.566 -0.209 10.280 1.00 80.38 83 GLY A O 1
ATOM 662 N N . LYS A 1 84 ? 3.364 -0.851 11.474 1.00 80.50 84 LYS A N 1
ATOM 663 C CA . LYS A 1 84 ? 2.668 -1.252 12.716 1.00 80.50 84 LYS A CA 1
ATOM 664 C C . LYS A 1 84 ? 1.492 -0.348 13.124 1.00 80.50 84 LYS A C 1
ATOM 666 O O . LYS A 1 84 ? 0.378 -0.839 13.271 1.00 80.50 84 LYS A O 1
ATOM 671 N N . SER A 1 85 ? 1.695 0.967 13.219 1.00 79.88 85 SER A N 1
ATOM 672 C CA . SER A 1 85 ? 0.653 1.906 13.672 1.00 79.88 85 SER A CA 1
ATOM 673 C C . SER A 1 85 ? -0.579 1.955 12.760 1.00 79.88 85 SER A C 1
ATOM 675 O O . SER A 1 85 ? -1.693 2.171 13.228 1.00 79.88 85 SER A O 1
ATOM 677 N N . LYS A 1 86 ? -0.390 1.759 11.448 1.00 81.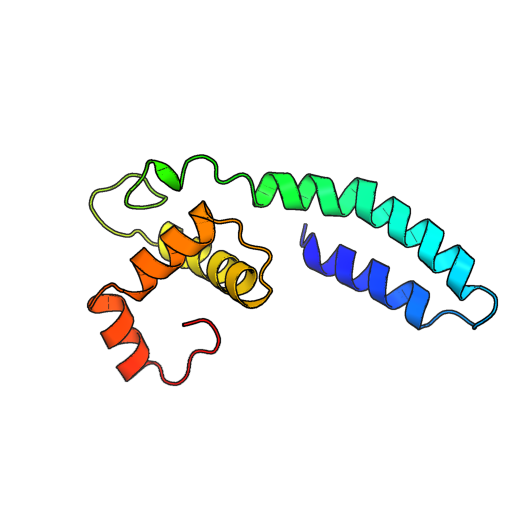75 86 LYS A N 1
ATOM 678 C CA . LYS A 1 86 ? -1.485 1.753 10.466 1.00 81.75 86 LYS A CA 1
ATOM 679 C C . LYS A 1 86 ? -2.292 0.465 10.569 1.00 81.75 86 LYS A C 1
ATOM 681 O O . LYS A 1 86 ? -3.515 0.521 10.568 1.00 81.75 86 LYS A O 1
ATOM 686 N N . SER A 1 87 ? -1.603 -0.665 10.728 1.00 83.56 87 SER A N 1
ATOM 687 C CA . SER A 1 87 ? -2.241 -1.963 10.958 1.00 83.56 87 SER A CA 1
ATOM 688 C C . SER A 1 87 ? -3.074 -1.960 12.245 1.00 83.56 87 SER A C 1
ATOM 690 O O . SER A 1 87 ? -4.248 -2.321 12.226 1.00 83.56 87 SER A O 1
ATOM 692 N N . GLU A 1 88 ? -2.529 -1.427 13.343 1.00 84.25 88 GLU A N 1
ATOM 693 C CA . GLU A 1 88 ? -3.267 -1.283 14.605 1.00 84.25 88 GLU A CA 1
ATOM 694 C C . GLU A 1 88 ? -4.495 -0.367 14.476 1.00 84.25 88 GLU A C 1
ATOM 696 O O . GLU A 1 88 ? -5.533 -0.628 15.085 1.00 84.25 88 GLU A O 1
ATOM 701 N N . TYR A 1 89 ? -4.402 0.711 13.691 1.00 82.00 89 TYR A N 1
ATOM 702 C CA . TYR A 1 89 ? -5.544 1.584 13.422 1.00 82.00 89 TYR A CA 1
ATOM 703 C C . TYR A 1 89 ? -6.642 0.855 12.633 1.00 82.00 89 TYR A C 1
ATOM 705 O O . TYR A 1 89 ? -7.807 0.919 13.025 1.00 82.00 89 TYR A O 1
ATOM 713 N N . VAL A 1 90 ? -6.277 0.120 11.577 1.00 86.56 90 VAL A N 1
ATOM 714 C CA . VAL A 1 90 ? -7.222 -0.680 10.781 1.00 86.56 90 VAL A CA 1
ATOM 715 C C . VAL A 1 90 ? -7.932 -1.711 11.656 1.00 86.56 90 VAL A C 1
ATOM 717 O O . VAL A 1 90 ? -9.161 -1.737 11.689 1.00 86.56 90 VAL A O 1
ATOM 720 N N . GLN A 1 91 ? -7.187 -2.459 12.474 1.00 86.12 91 GLN A N 1
ATOM 721 C CA . GLN A 1 91 ? -7.765 -3.424 13.415 1.00 86.12 91 GLN A CA 1
ATOM 722 C C . GLN A 1 91 ? -8.745 -2.766 14.396 1.00 86.12 91 GLN A C 1
ATOM 724 O O . GLN A 1 91 ? -9.825 -3.295 14.651 1.00 86.12 91 GLN A O 1
ATOM 729 N N . LYS A 1 92 ? -8.416 -1.578 14.924 1.00 84.19 92 LYS A N 1
ATOM 730 C CA . LYS A 1 92 ? -9.323 -0.818 15.803 1.00 84.19 92 LYS A CA 1
ATOM 731 C C . LYS A 1 92 ? -10.609 -0.390 15.100 1.00 84.19 92 LYS A C 1
ATOM 733 O O . LYS A 1 92 ? -11.641 -0.282 15.763 1.00 84.19 92 LYS A O 1
ATOM 738 N N . VAL A 1 93 ? -10.564 -0.094 13.801 1.00 83.81 93 VAL A N 1
ATOM 739 C CA . VAL A 1 93 ? -11.753 0.271 13.018 1.00 83.81 93 VAL A CA 1
ATOM 740 C C . VAL A 1 93 ? -12.596 -0.967 12.713 1.00 83.81 93 VAL A C 1
ATOM 742 O O . VAL A 1 93 ? -13.796 -0.950 12.990 1.00 83.81 93 VAL A O 1
ATOM 745 N N . GLN A 1 94 ? -11.968 -2.052 12.259 1.00 86.25 94 GLN A N 1
ATOM 746 C CA . GLN A 1 94 ? -12.629 -3.320 11.929 1.00 86.25 94 GLN A CA 1
ATOM 747 C C . GLN A 1 94 ? -13.242 -4.010 13.159 1.00 86.25 94 GLN A C 1
ATOM 749 O O . GLN A 1 94 ? -14.302 -4.630 13.079 1.00 86.25 94 GLN A O 1
ATOM 754 N N . ALA A 1 95 ? -12.649 -3.832 14.344 1.00 86.69 95 ALA A N 1
ATOM 755 C CA . ALA A 1 95 ? -13.183 -4.366 15.596 1.00 86.69 95 ALA A CA 1
ATOM 756 C C . ALA A 1 95 ? -14.496 -3.700 16.056 1.00 86.69 95 ALA A C 1
ATOM 758 O O . ALA A 1 95 ? -15.163 -4.223 16.954 1.00 86.69 95 ALA A O 1
ATOM 759 N N . ARG A 1 96 ? -14.892 -2.554 15.481 1.00 85.00 96 ARG A N 1
ATOM 760 C CA . ARG A 1 96 ? -16.085 -1.814 15.920 1.00 85.00 96 ARG A CA 1
ATOM 761 C C . ARG A 1 96 ? -17.358 -2.629 15.648 1.00 85.00 96 ARG A C 1
ATOM 763 O O . ARG A 1 96 ? -17.553 -3.085 14.523 1.00 85.00 96 ARG A O 1
ATOM 770 N N . PRO A 1 97 ? -18.307 -2.712 16.602 1.00 86.44 97 PRO A N 1
ATOM 771 C CA . PRO A 1 97 ? -19.576 -3.416 16.388 1.00 86.44 97 PRO A CA 1
ATOM 772 C C . PRO A 1 97 ? -20.363 -2.901 15.177 1.00 86.44 97 PRO A C 1
ATOM 774 O O . PRO A 1 97 ? -21.017 -3.670 14.483 1.00 86.44 97 PRO A O 1
ATOM 777 N N . ALA A 1 98 ? -20.286 -1.595 14.901 1.00 84.94 98 ALA A N 1
ATOM 778 C CA . ALA A 1 98 ? -20.920 -1.000 13.729 1.00 84.94 98 ALA A CA 1
ATOM 779 C C . ALA A 1 98 ? -20.297 -1.479 12.407 1.00 84.94 98 ALA A C 1
ATOM 781 O O . ALA A 1 98 ? -21.029 -1.659 11.441 1.00 84.94 98 ALA A O 1
ATOM 782 N N . TYR A 1 99 ? -18.981 -1.717 12.381 1.00 83.75 99 TYR A N 1
ATOM 783 C CA . TYR A 1 99 ? -18.277 -2.234 11.208 1.00 83.75 99 TYR A CA 1
ATOM 784 C C . TYR A 1 99 ? -18.654 -3.698 10.957 1.00 83.75 99 TYR A C 1
ATOM 786 O O . TYR A 1 99 ? -19.050 -4.046 9.853 1.00 83.75 99 TYR A O 1
ATOM 794 N N . LYS A 1 100 ? -18.669 -4.531 12.006 1.00 85.94 100 LYS A N 1
ATOM 795 C CA . LYS A 1 100 ? -19.107 -5.936 11.909 1.00 85.94 100 LYS A CA 1
ATOM 796 C C . LYS A 1 100 ? -20.540 -6.075 11.388 1.00 85.94 100 LYS A C 1
ATOM 798 O O . LYS A 1 100 ? -20.775 -6.817 10.446 1.00 85.94 100 LYS A O 1
ATOM 803 N N . ARG A 1 101 ? -21.477 -5.276 11.914 1.00 88.25 101 ARG A N 1
ATOM 804 C CA . ARG A 1 101 ? -22.859 -5.235 11.397 1.00 88.25 101 ARG A CA 1
ATOM 805 C C . ARG A 1 101 ? -22.945 -4.768 9.943 1.00 88.25 101 ARG A C 1
ATOM 807 O O . ARG A 1 101 ? -23.868 -5.156 9.234 1.00 88.25 101 ARG A O 1
ATOM 814 N N . ALA A 1 102 ? -22.039 -3.888 9.515 1.00 85.56 102 ALA A N 1
ATOM 815 C CA . ALA A 1 102 ? -21.982 -3.445 8.127 1.00 85.56 102 ALA A CA 1
ATOM 816 C C . ALA A 1 102 ? -21.485 -4.569 7.208 1.00 85.56 102 ALA A C 1
ATOM 818 O O . ALA A 1 102 ? -22.075 -4.756 6.151 1.00 85.56 102 ALA A O 1
ATOM 819 N N . LEU A 1 103 ? -20.490 -5.356 7.632 1.00 86.56 103 LEU A N 1
ATOM 820 C CA . LEU A 1 103 ? -20.029 -6.542 6.900 1.00 86.56 103 LEU A CA 1
ATOM 821 C C . LEU A 1 103 ? -21.121 -7.609 6.782 1.00 86.56 103 LEU A C 1
ATOM 823 O O . LEU A 1 103 ? -21.384 -8.092 5.689 1.00 86.56 103 LEU A O 1
ATOM 827 N N . GLU A 1 104 ? -21.822 -7.911 7.879 1.00 86.88 104 GLU A N 1
ATOM 828 C CA . GLU A 1 104 ? -22.930 -8.883 7.888 1.00 86.88 104 GLU A CA 1
ATOM 829 C C . GLU A 1 104 ? -24.025 -8.538 6.864 1.00 86.88 104 GLU A C 1
ATOM 831 O O . GLU A 1 104 ? -24.651 -9.429 6.297 1.00 86.88 104 GLU A O 1
ATOM 836 N N . ARG A 1 105 ? -24.261 -7.243 6.617 1.00 88.25 105 ARG A N 1
ATOM 837 C CA . ARG A 1 105 ? -25.229 -6.763 5.617 1.00 88.25 105 ARG A CA 1
ATOM 838 C C . ARG A 1 105 ? -24.630 -6.577 4.223 1.00 88.25 105 ARG A C 1
ATOM 840 O O . ARG A 1 105 ? -25.367 -6.649 3.246 1.00 88.25 105 ARG A O 1
ATOM 847 N N . GLY A 1 106 ? -23.340 -6.256 4.144 1.00 81.50 106 GLY A N 1
ATOM 848 C CA . GLY A 1 106 ? -22.628 -5.899 2.916 1.00 81.50 106 GLY A CA 1
ATOM 849 C C . GLY A 1 106 ? -22.044 -7.088 2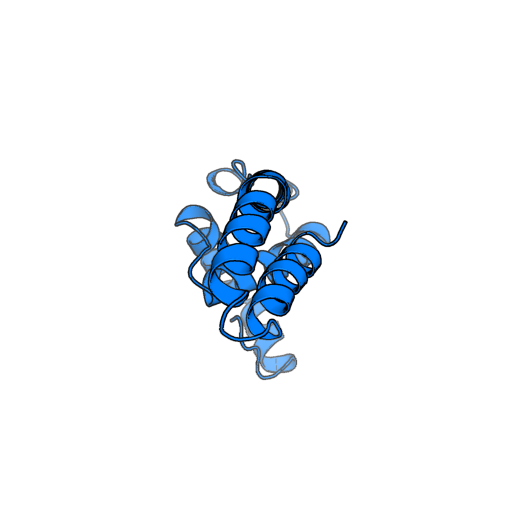.154 1.00 81.50 106 GLY A C 1
ATOM 850 O O . GLY A 1 106 ? -21.752 -6.942 0.971 1.00 81.50 106 GLY A O 1
ATOM 851 N N . GLY A 1 107 ? -21.921 -8.252 2.798 1.00 78.06 107 GLY A N 1
ATOM 852 C CA . GLY A 1 107 ? -21.361 -9.463 2.199 1.00 78.06 107 GLY A CA 1
ATOM 853 C C . GLY A 1 107 ? -19.836 -9.538 2.297 1.00 78.06 107 GLY A C 1
ATOM 854 O O . GLY A 1 107 ? -19.209 -8.805 3.064 1.00 78.06 107 GLY A O 1
ATOM 855 N N . ASP A 1 108 ? -19.249 -10.457 1.527 1.00 79.06 108 ASP A N 1
ATOM 856 C CA . ASP A 1 108 ? -17.817 -10.758 1.586 1.00 79.06 108 ASP A CA 1
ATOM 857 C C . ASP A 1 108 ? -16.959 -9.545 1.213 1.00 79.06 108 ASP A C 1
ATOM 859 O O . ASP A 1 108 ? -17.053 -8.987 0.117 1.00 79.06 108 ASP A O 1
ATOM 863 N N . TYR A 1 109 ? -16.070 -9.167 2.130 1.00 82.50 109 TYR A N 1
ATOM 864 C CA . TYR A 1 109 ? -15.142 -8.061 1.952 1.00 82.50 109 TYR A CA 1
ATOM 865 C C . TYR A 1 109 ? -13.706 -8.544 2.145 1.00 82.50 109 TYR A C 1
ATOM 867 O O . TYR A 1 109 ? -13.305 -8.941 3.233 1.00 82.50 109 TYR A O 1
ATOM 875 N N . VAL A 1 110 ? -12.920 -8.490 1.068 1.00 80.31 110 VAL A N 1
ATOM 876 C CA . VAL A 1 110 ? -11.577 -9.101 0.965 1.00 80.31 110 VAL A CA 1
ATOM 877 C C . VAL A 1 110 ? -10.535 -8.443 1.885 1.00 80.31 110 VAL A C 1
ATOM 879 O O . VAL A 1 110 ? -9.458 -8.999 2.110 1.00 80.31 110 VAL A O 1
ATOM 882 N N . TYR A 1 111 ? -10.835 -7.254 2.413 1.00 76.94 111 TYR A N 1
ATOM 883 C CA . TYR A 1 111 ? -9.904 -6.474 3.225 1.00 76.94 111 TYR A CA 1
ATOM 884 C C . TYR A 1 111 ? -10.255 -6.406 4.726 1.00 76.94 111 TYR A C 1
ATOM 886 O O . TYR A 1 111 ? -9.509 -5.754 5.462 1.00 76.94 111 TYR A O 1
ATOM 894 N N . ALA A 1 112 ? -11.346 -7.049 5.176 1.00 71.38 112 ALA A N 1
ATOM 895 C CA . ALA A 1 112 ? -11.726 -7.161 6.596 1.00 71.38 112 ALA A CA 1
ATOM 896 C C . ALA A 1 112 ? -11.335 -8.493 7.237 1.00 71.38 112 ALA A C 1
ATOM 898 O O . ALA A 1 112 ? -11.165 -9.487 6.500 1.00 71.38 112 ALA A O 1
#

Sequence (112 aa):
MPVLVIGLIFSFVPQNSPWFLRPFMRFMFGQLEKRIVEPEFAKHLELQHLSKVKCIAGGIGPTSADFIKIFPLEGLVHIKTAGKSKSEYVQKVQARPAYKRALERGGDYVYA

pLDDT: mean 80.66, std 9.73, range [55.56, 92.56]